Protein AF-A0AAV4W0R2-F1 (afdb_monomer_lite)

Sequence (78 aa):
MDPKSELDKAVNAFMTYEDYLDSLLTKDDLMYLEDKDMCRELLVLGYHSSKRIISRDAFDEKKAQRAAETEHQRIIEM

Foldseek 3Di:
DDPVVVLVVLLVPAPAVLRSLVVVDDPVLCVVPVDSVVSSVCVCVCVVHPDDDDDRCSNVVVNVVVVVVVVVVVVVVD

Radius of gyration: 15.26 Å; chains: 1; bounding box: 35×20×42 Å

InterPro domains:
  IPR027887 Protein of unknown function DUF4464 [PF14713] (10-72)
  IPR027887 Protein of unknown function DUF4464 [PTHR33588] (4-70)

Organism: NCBI:txid1538125

pLDDT: mean 90.06, std 7.88, range [60.81, 97.94]

Structure (mmCIF, N/CA/C/O backbone):
data_AF-A0AAV4W0R2-F1
#
_entry.id   AF-A0AAV4W0R2-F1
#
loop_
_atom_site.group_PDB
_atom_site.id
_atom_site.type_symbol
_atom_site.label_atom_id
_atom_site.label_alt_id
_atom_site.label_comp_id
_atom_site.label_asym_id
_atom_site.label_entity_id
_atom_site.label_seq_id
_atom_site.pdbx_PDB_ins_code
_atom_site.Cartn_x
_atom_site.Cartn_y
_atom_site.Cartn_z
_atom_site.occupancy
_atom_site.B_iso_or_equiv
_atom_site.auth_seq_id
_atom_site.auth_comp_id
_atom_site.auth_asym_id
_atom_site.auth_atom_id
_atom_site.pdbx_PDB_model_num
ATOM 1 N N . MET A 1 1 ? 10.133 -8.750 8.066 1.00 60.81 1 MET A N 1
ATOM 2 C CA . MET A 1 1 ? 9.080 -7.761 8.383 1.00 60.81 1 MET A CA 1
ATOM 3 C C . MET A 1 1 ? 7.739 -8.470 8.337 1.00 60.81 1 MET A C 1
ATOM 5 O O . MET A 1 1 ? 7.515 -9.224 7.396 1.00 60.81 1 MET A O 1
ATOM 9 N N . ASP A 1 2 ? 6.903 -8.287 9.357 1.00 78.19 2 ASP A N 1
ATOM 10 C CA . ASP A 1 2 ? 5.561 -8.876 9.426 1.00 78.19 2 ASP A CA 1
ATOM 11 C C . ASP A 1 2 ? 4.634 -8.196 8.393 1.00 78.19 2 ASP A C 1
ATOM 13 O O . ASP A 1 2 ? 4.457 -6.977 8.470 1.00 78.19 2 ASP A O 1
ATOM 17 N N . PRO A 1 3 ? 4.054 -8.932 7.421 1.00 74.75 3 PRO A N 1
ATOM 18 C CA . PRO A 1 3 ? 3.120 -8.378 6.439 1.00 74.75 3 PRO A CA 1
ATOM 19 C C . PRO A 1 3 ? 1.950 -7.608 7.059 1.00 74.75 3 PRO A C 1
ATOM 21 O O . PRO A 1 3 ? 1.519 -6.605 6.494 1.00 74.75 3 PRO A O 1
ATOM 24 N N . LYS A 1 4 ? 1.465 -8.045 8.228 1.00 77.12 4 LYS A N 1
ATOM 25 C CA . LYS A 1 4 ? 0.350 -7.396 8.923 1.00 77.12 4 LYS A CA 1
ATOM 26 C C . LYS A 1 4 ? 0.737 -6.001 9.418 1.00 77.12 4 LYS A C 1
ATOM 28 O O . LYS A 1 4 ? -0.026 -5.055 9.251 1.00 77.12 4 LYS A O 1
ATOM 33 N N . SER A 1 5 ? 1.961 -5.859 9.929 1.00 88.25 5 SER A N 1
ATOM 34 C CA . SER A 1 5 ? 2.502 -4.571 10.375 1.00 88.25 5 SER A CA 1
ATOM 35 C C . SER A 1 5 ? 2.601 -3.547 9.239 1.00 88.25 5 SER A C 1
ATOM 37 O O . SER A 1 5 ? 2.313 -2.373 9.452 1.00 88.25 5 SER A O 1
ATOM 39 N N . GLU A 1 6 ? 2.970 -3.973 8.029 1.00 90.88 6 GLU A N 1
ATOM 40 C CA . GLU A 1 6 ? 3.074 -3.067 6.875 1.00 90.88 6 GLU A CA 1
ATOM 41 C C . GLU A 1 6 ? 1.702 -2.613 6.363 1.00 90.88 6 GLU A C 1
ATOM 43 O O . GLU A 1 6 ? 1.526 -1.436 6.049 1.00 90.88 6 GLU A O 1
ATOM 48 N N . LEU A 1 7 ? 0.708 -3.509 6.360 1.00 94.88 7 LEU A N 1
ATOM 49 C CA . LEU A 1 7 ? -0.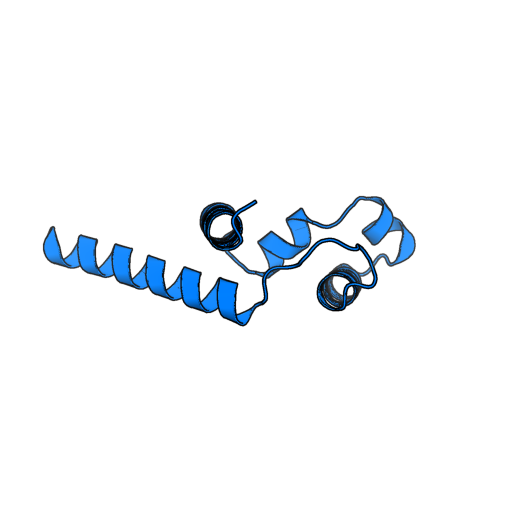675 -3.152 6.040 1.00 94.88 7 LEU A CA 1
ATOM 50 C C . LEU A 1 7 ? -1.225 -2.107 7.018 1.00 94.88 7 LEU A C 1
ATOM 52 O O . LEU A 1 7 ? -1.779 -1.092 6.601 1.00 94.88 7 LEU A O 1
ATOM 56 N N . ASP A 1 8 ? -1.018 -2.315 8.320 1.00 95.25 8 ASP A N 1
ATOM 57 C CA . ASP A 1 8 ? -1.470 -1.372 9.341 1.00 95.25 8 ASP A CA 1
ATOM 58 C C . ASP A 1 8 ? -0.790 -0.004 9.230 1.00 95.25 8 ASP A C 1
ATOM 60 O O . ASP A 1 8 ? -1.435 1.018 9.474 1.00 95.25 8 ASP A O 1
ATOM 64 N N . LYS A 1 9 ? 0.491 0.047 8.849 1.00 94.81 9 LYS A N 1
ATOM 65 C CA . LYS A 1 9 ? 1.187 1.313 8.574 1.00 94.81 9 LYS A CA 1
ATOM 66 C C . LYS A 1 9 ? 0.599 2.023 7.357 1.00 94.81 9 LYS A C 1
ATOM 68 O O . LYS A 1 9 ? 0.308 3.212 7.451 1.00 94.81 9 LYS A O 1
ATOM 73 N N . ALA A 1 10 ? 0.394 1.312 6.249 1.00 95.69 10 ALA A N 1
ATOM 74 C CA . ALA A 1 10 ? -0.135 1.900 5.020 1.00 95.69 10 ALA A CA 1
ATOM 75 C C . ALA A 1 10 ? -1.546 2.474 5.228 1.00 95.69 10 ALA A C 1
ATOM 77 O O . ALA A 1 10 ? -1.800 3.633 4.916 1.00 95.69 10 ALA A O 1
ATOM 78 N N . VAL A 1 11 ? -2.443 1.701 5.844 1.00 96.75 11 VAL A N 1
ATOM 79 C CA . VAL A 1 11 ? -3.834 2.114 6.099 1.00 96.75 11 VAL A CA 1
ATOM 80 C C . VAL A 1 11 ? -3.915 3.295 7.077 1.00 96.75 11 VAL A C 1
ATOM 82 O O . VAL A 1 11 ? -4.845 4.101 7.007 1.00 96.75 11 VAL A O 1
ATOM 85 N N . ASN A 1 12 ? -2.945 3.417 7.988 1.00 95.81 12 ASN A N 1
ATOM 86 C CA . ASN A 1 12 ? -2.797 4.580 8.864 1.00 95.81 12 ASN A CA 1
ATOM 87 C C . ASN A 1 12 ? -2.323 5.830 8.117 1.00 95.81 12 ASN A C 1
ATOM 89 O O . ASN A 1 12 ? -2.818 6.922 8.378 1.00 95.81 12 ASN A O 1
ATOM 93 N N . ALA A 1 13 ? -1.330 5.671 7.244 1.00 96.88 13 ALA A N 1
ATOM 94 C CA . ALA A 1 13 ? -0.626 6.786 6.624 1.00 96.88 13 ALA A CA 1
ATOM 95 C C . ALA A 1 13 ? -1.372 7.392 5.428 1.00 96.88 13 ALA A C 1
ATOM 97 O O . ALA A 1 13 ? -1.212 8.579 5.156 1.00 96.88 13 ALA A O 1
ATOM 98 N N . PHE A 1 14 ? -2.182 6.599 4.724 1.00 97.88 14 PHE A N 1
ATOM 99 C CA . PHE A 1 14 ? -2.770 6.990 3.442 1.00 97.88 14 PHE A CA 1
ATOM 100 C C . PHE A 1 14 ? -4.296 6.944 3.486 1.00 97.88 14 PHE A C 1
ATOM 102 O O . PHE A 1 14 ? -4.883 6.035 4.082 1.00 97.88 14 PHE A O 1
ATOM 109 N N . MET A 1 15 ? -4.956 7.941 2.888 1.00 96.38 15 MET A N 1
ATOM 110 C CA . MET A 1 15 ? -6.422 8.015 2.868 1.00 96.38 15 MET A CA 1
ATOM 111 C C . MET A 1 15 ? -7.001 7.037 1.848 1.00 96.38 15 MET A C 1
ATOM 113 O O . MET A 1 15 ? -7.917 6.291 2.194 1.00 96.38 15 MET A O 1
ATOM 117 N N . THR A 1 16 ? -6.430 7.012 0.646 1.00 97.38 16 THR A N 1
ATOM 118 C CA . THR A 1 16 ? -6.832 6.143 -0.465 1.00 97.38 16 THR A CA 1
ATOM 119 C C . THR A 1 16 ? -5.723 5.162 -0.846 1.00 97.38 16 THR A C 1
ATOM 121 O O . THR A 1 16 ? -4.565 5.315 -0.444 1.00 97.38 16 THR A O 1
ATOM 124 N N . TYR A 1 17 ? -6.073 4.140 -1.628 1.00 97.69 17 TYR A N 1
ATOM 125 C CA . TYR A 1 17 ? -5.081 3.215 -2.173 1.00 97.69 17 TYR A CA 1
ATOM 126 C C . TYR A 1 17 ? -4.149 3.921 -3.167 1.00 97.69 17 TYR A C 1
ATOM 128 O O . TYR A 1 17 ? -2.957 3.638 -3.213 1.00 97.69 17 TYR A O 1
ATOM 136 N N . GLU A 1 18 ? -4.668 4.889 -3.918 1.00 97.12 18 GLU A N 1
ATOM 137 C CA . GLU A 1 18 ? -3.913 5.725 -4.846 1.00 97.12 18 GLU A CA 1
ATOM 138 C C . GLU A 1 18 ? -2.873 6.576 -4.111 1.00 97.12 18 GLU A C 1
ATOM 140 O O . GLU A 1 18 ? -1.732 6.634 -4.561 1.00 97.12 18 GLU A O 1
ATOM 145 N N . ASP A 1 19 ? -3.212 7.155 -2.952 1.00 97.38 19 ASP A N 1
ATOM 146 C CA . ASP A 1 19 ? -2.243 7.879 -2.112 1.00 97.38 19 ASP A CA 1
ATOM 147 C C . ASP A 1 19 ? -1.106 6.957 -1.648 1.00 97.38 19 ASP A C 1
ATOM 149 O O . ASP A 1 19 ? 0.061 7.356 -1.602 1.00 97.38 19 ASP A O 1
ATOM 153 N N . TYR A 1 20 ? -1.438 5.703 -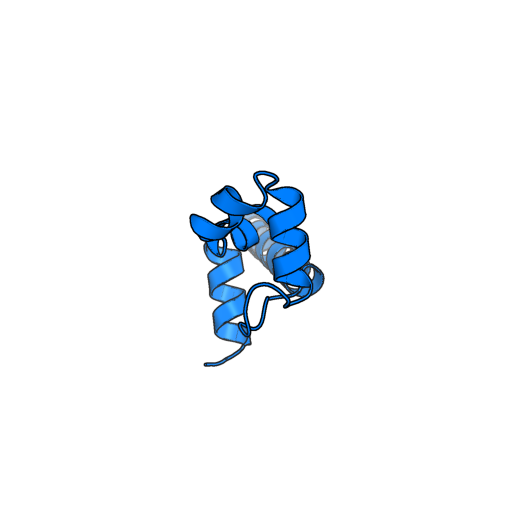1.319 1.00 96.81 20 TYR A N 1
ATOM 154 C CA . TYR A 1 20 ? -0.443 4.688 -0.987 1.00 96.81 20 TYR A CA 1
ATOM 155 C C . TYR A 1 20 ? 0.449 4.365 -2.190 1.00 96.81 20 TYR A C 1
ATOM 157 O O . TYR A 1 20 ? 1.670 4.397 -2.042 1.00 96.81 20 TYR A O 1
ATOM 165 N N . LEU A 1 21 ? -0.114 4.098 -3.373 1.00 95.44 21 LEU A N 1
ATOM 166 C CA . LEU A 1 21 ? 0.675 3.812 -4.577 1.00 95.44 21 LEU A CA 1
ATOM 167 C C . LEU A 1 21 ? 1.571 4.996 -4.962 1.00 95.44 21 LEU A C 1
ATOM 169 O O . LEU A 1 21 ? 2.738 4.801 -5.296 1.00 95.44 21 LEU A O 1
ATOM 173 N N . ASP A 1 22 ? 1.066 6.220 -4.834 1.00 94.75 22 ASP A N 1
ATOM 174 C CA . ASP A 1 22 ? 1.817 7.444 -5.106 1.00 94.75 22 ASP A CA 1
ATOM 175 C C . ASP A 1 22 ? 3.025 7.609 -4.192 1.00 94.75 22 ASP A C 1
ATOM 177 O O . ASP A 1 22 ? 4.068 8.088 -4.631 1.00 94.75 22 ASP A O 1
ATOM 181 N N . SER A 1 23 ? 2.910 7.176 -2.934 1.00 94.50 23 SER A N 1
ATOM 182 C CA . SER A 1 23 ? 4.025 7.197 -1.980 1.00 94.50 23 SER A CA 1
ATOM 183 C C . SER A 1 23 ? 5.174 6.257 -2.359 1.00 94.50 23 SER A C 1
ATOM 185 O O . SER A 1 23 ? 6.281 6.389 -1.833 1.00 94.50 23 SER A O 1
ATOM 187 N N . LEU A 1 24 ? 4.915 5.298 -3.253 1.00 92.81 24 LEU A N 1
ATOM 188 C CA . LEU A 1 24 ? 5.894 4.324 -3.728 1.00 92.81 24 LEU A CA 1
ATOM 189 C C . LEU A 1 24 ? 6.544 4.740 -5.048 1.00 92.81 24 LEU A C 1
ATOM 191 O O . LEU A 1 24 ? 7.583 4.173 -5.391 1.00 92.81 24 LEU A O 1
ATOM 195 N N . LEU A 1 25 ? 5.953 5.704 -5.759 1.00 91.62 25 LEU A N 1
ATOM 196 C CA . LEU A 1 25 ? 6.503 6.245 -6.993 1.00 91.62 25 LEU A CA 1
ATOM 197 C C . LEU A 1 25 ? 7.771 7.052 -6.716 1.00 91.62 25 LEU A C 1
ATOM 199 O O . LEU A 1 25 ? 7.883 7.815 -5.754 1.00 91.62 25 LEU A O 1
ATOM 203 N N . THR A 1 26 ? 8.733 6.897 -7.608 1.00 89.75 26 THR A N 1
ATOM 204 C CA . THR A 1 26 ? 9.971 7.661 -7.651 1.00 89.75 26 THR A CA 1
ATOM 205 C C . THR A 1 26 ? 9.874 8.779 -8.685 1.00 89.75 26 THR A C 1
ATOM 207 O O . THR A 1 26 ? 8.976 8.827 -9.526 1.00 89.75 26 THR A O 1
ATOM 210 N N . LYS A 1 27 ? 10.830 9.711 -8.642 1.00 87.69 27 LYS A N 1
ATOM 211 C CA . LYS A 1 27 ? 10.931 10.766 -9.657 1.00 87.69 27 LYS A CA 1
ATOM 212 C C . LYS A 1 27 ? 11.170 10.190 -11.058 1.00 87.69 27 LYS A C 1
ATOM 214 O O . LYS A 1 27 ? 10.669 10.750 -12.029 1.00 87.69 27 LYS A O 1
ATOM 219 N N . ASP A 1 28 ? 11.911 9.089 -11.146 1.00 87.44 28 ASP A N 1
ATOM 220 C CA . ASP A 1 28 ? 12.256 8.456 -12.416 1.00 87.44 28 ASP A CA 1
ATOM 221 C C . ASP A 1 28 ? 11.014 7.855 -13.087 1.00 87.44 28 ASP A C 1
ATOM 223 O O . ASP A 1 28 ? 10.862 7.983 -14.298 1.00 87.44 28 ASP A O 1
ATOM 227 N N . ASP A 1 29 ? 10.070 7.314 -12.311 1.00 86.12 29 ASP A N 1
ATOM 228 C CA . ASP A 1 29 ? 8.807 6.773 -12.839 1.00 86.12 29 ASP A CA 1
ATOM 229 C C . ASP A 1 29 ? 8.044 7.792 -13.669 1.00 86.12 29 ASP A C 1
ATOM 231 O O . ASP A 1 29 ? 7.664 7.540 -14.811 1.00 86.12 29 ASP A O 1
ATOM 235 N N . LEU A 1 30 ? 7.875 8.984 -13.102 1.00 85.81 30 LEU A N 1
ATOM 236 C CA . LEU A 1 30 ? 7.166 10.072 -13.758 1.00 85.81 30 LEU A CA 1
ATOM 237 C C . LEU A 1 30 ? 7.994 10.719 -14.870 1.00 85.81 30 LEU A C 1
ATOM 239 O O . LEU A 1 30 ? 7.412 11.262 -15.799 1.00 85.81 30 LEU A O 1
ATOM 243 N N . MET A 1 31 ? 9.327 10.660 -14.805 1.00 86.81 31 MET A N 1
ATOM 244 C CA . MET A 1 31 ? 10.193 11.214 -15.849 1.00 86.81 31 MET A CA 1
ATOM 245 C C . MET A 1 31 ? 10.168 10.383 -17.139 1.00 86.81 31 MET A C 1
ATOM 247 O O . MET A 1 31 ? 10.316 10.952 -18.215 1.00 86.81 31 MET A O 1
ATOM 251 N N . TYR A 1 32 ? 10.016 9.059 -17.049 1.00 84.62 32 TYR A N 1
ATOM 252 C CA . TYR A 1 32 ? 10.020 8.189 -18.232 1.00 84.62 32 TYR A CA 1
ATOM 253 C C . TYR A 1 32 ? 8.633 7.941 -18.822 1.00 84.62 32 TYR A C 1
ATOM 255 O O . TYR A 1 32 ? 8.525 7.749 -20.031 1.00 84.62 32 TYR A O 1
ATOM 263 N N . LEU A 1 33 ? 7.591 7.906 -17.988 1.00 85.06 33 LEU A N 1
ATOM 264 C CA . LEU A 1 33 ? 6.233 7.589 -18.435 1.00 85.06 33 LEU A CA 1
ATOM 265 C C . LEU A 1 33 ? 5.341 8.817 -18.557 1.00 85.06 33 LEU A C 1
ATOM 267 O O . LEU A 1 33 ? 4.413 8.788 -19.357 1.00 85.06 33 LEU A O 1
ATOM 271 N N . GLU A 1 34 ? 5.593 9.863 -17.762 1.00 86.44 34 GLU A N 1
ATOM 272 C CA . GLU A 1 34 ? 4.794 11.100 -17.663 1.00 86.44 34 GLU A CA 1
ATOM 273 C C . GLU A 1 34 ? 3.292 10.898 -17.349 1.00 86.44 34 GLU A C 1
ATOM 275 O O . GLU A 1 34 ? 2.571 11.866 -17.112 1.00 86.44 34 GLU A O 1
ATOM 280 N N . ASP A 1 35 ? 2.832 9.650 -17.250 1.00 92.38 35 ASP A N 1
ATOM 281 C CA . ASP A 1 35 ? 1.480 9.234 -16.907 1.00 92.38 35 ASP A CA 1
ATOM 282 C C . ASP A 1 35 ? 1.487 8.499 -15.563 1.00 92.38 35 ASP A C 1
ATOM 284 O O . ASP A 1 35 ? 1.986 7.381 -15.409 1.00 92.38 35 ASP A O 1
ATOM 288 N N . LYS A 1 36 ? 0.901 9.158 -14.566 1.00 92.06 36 LYS A N 1
ATOM 289 C CA . LYS A 1 36 ? 0.868 8.681 -13.188 1.00 92.06 36 LYS A CA 1
ATOM 290 C C . LYS A 1 36 ? 0.005 7.429 -13.014 1.00 92.06 36 LYS A C 1
ATOM 292 O O . LYS A 1 36 ? 0.337 6.597 -12.171 1.00 92.06 36 LYS A O 1
ATOM 297 N N . ASP A 1 37 ? -1.062 7.277 -13.793 1.00 93.19 37 ASP A N 1
ATOM 298 C CA . ASP A 1 37 ? -1.931 6.101 -13.719 1.00 93.19 37 ASP A CA 1
ATOM 299 C C . ASP A 1 37 ? -1.225 4.881 -14.310 1.00 93.19 37 ASP A C 1
ATOM 301 O O . ASP A 1 37 ? -1.189 3.820 -13.684 1.00 93.19 37 ASP A O 1
ATOM 305 N N . MET A 1 38 ? -0.523 5.064 -15.429 1.00 92.00 38 MET A N 1
ATOM 306 C CA . MET A 1 38 ? 0.310 4.012 -16.011 1.00 92.00 38 MET A CA 1
ATOM 307 C C . MET A 1 38 ? 1.442 3.576 -15.061 1.00 92.00 38 MET A C 1
ATOM 309 O O . MET A 1 38 ? 1.708 2.380 -14.910 1.00 92.00 38 MET A O 1
ATOM 313 N N . CYS A 1 39 ? 2.083 4.513 -14.352 1.00 93.06 39 CYS A N 1
ATOM 314 C CA . CYS A 1 39 ? 3.092 4.174 -13.342 1.00 93.06 39 CYS A CA 1
ATOM 315 C C . CYS A 1 39 ? 2.522 3.307 -12.205 1.00 93.06 39 CYS A C 1
ATOM 317 O O . CYS A 1 39 ? 3.173 2.360 -11.753 1.00 93.06 39 CYS A O 1
ATOM 319 N N . ARG A 1 40 ? 1.300 3.610 -11.744 1.00 93.44 40 ARG A N 1
ATOM 320 C CA . ARG A 1 40 ? 0.603 2.827 -10.709 1.00 93.44 40 ARG A CA 1
ATOM 321 C C . ARG A 1 40 ? 0.317 1.405 -11.183 1.00 93.44 40 ARG A C 1
ATOM 323 O O . ARG A 1 40 ? 0.540 0.461 -10.426 1.00 93.44 40 ARG A O 1
ATOM 330 N N . GLU A 1 41 ? -0.123 1.234 -12.426 1.00 91.88 41 GLU A N 1
ATOM 331 C CA . GLU A 1 41 ? -0.365 -0.094 -12.999 1.00 91.88 41 GLU A CA 1
ATOM 332 C C . GLU A 1 41 ? 0.916 -0.937 -13.041 1.00 91.88 41 GLU A C 1
ATOM 334 O O . GLU A 1 41 ? 0.921 -2.086 -12.595 1.00 91.88 41 GLU A O 1
ATOM 339 N N . LEU A 1 42 ? 2.035 -0.359 -13.489 1.00 90.69 42 LEU A N 1
ATOM 340 C CA . LEU A 1 42 ? 3.325 -1.058 -13.531 1.00 90.69 42 LEU A CA 1
ATOM 341 C C . LEU A 1 42 ? 3.859 -1.421 -12.141 1.00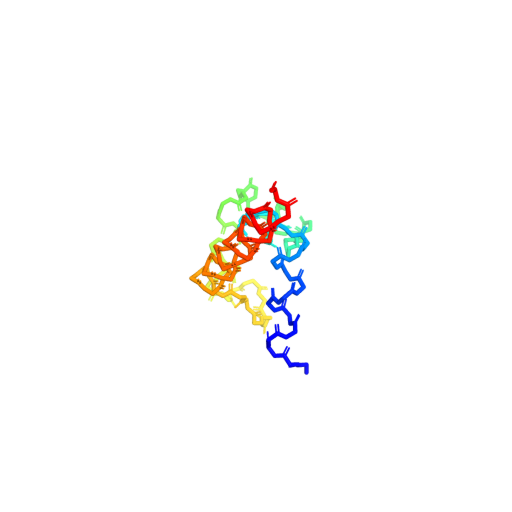 90.69 42 LEU A C 1
ATOM 343 O O . LEU A 1 42 ? 4.494 -2.469 -11.977 1.00 90.69 42 LEU A O 1
ATOM 347 N N . LEU A 1 43 ? 3.594 -0.580 -11.139 1.00 90.12 43 LEU A N 1
ATOM 348 C CA . LEU A 1 43 ? 3.872 -0.880 -9.737 1.00 90.12 43 LEU A CA 1
ATOM 349 C C . LEU A 1 43 ? 3.095 -2.111 -9.268 1.00 90.12 43 LEU A C 1
ATOM 351 O O . LEU A 1 43 ? 3.697 -3.047 -8.744 1.00 90.12 43 LEU A O 1
ATOM 355 N N . VAL A 1 44 ? 1.775 -2.123 -9.474 1.00 90.19 44 VAL A N 1
ATOM 356 C CA . VAL A 1 44 ? 0.888 -3.216 -9.040 1.00 90.19 44 VAL A CA 1
ATOM 357 C C . VAL A 1 44 ? 1.236 -4.531 -9.737 1.00 90.19 44 VAL A C 1
ATOM 359 O O . VAL A 1 44 ? 1.241 -5.582 -9.097 1.00 90.19 44 VAL A O 1
ATOM 362 N N . LEU A 1 45 ? 1.588 -4.477 -11.023 1.00 90.25 45 LEU A N 1
ATOM 363 C CA . LEU A 1 45 ? 2.040 -5.640 -11.790 1.00 90.25 45 LEU A CA 1
ATOM 364 C C . LEU A 1 45 ? 3.440 -6.137 -11.379 1.00 90.25 45 LEU A C 1
ATOM 366 O O . LEU A 1 45 ? 3.862 -7.206 -11.816 1.00 90.25 45 LEU A O 1
ATOM 370 N N . GLY A 1 46 ? 4.165 -5.386 -10.542 1.00 86.62 46 GLY A N 1
ATOM 371 C CA . GLY A 1 46 ? 5.503 -5.745 -10.068 1.00 86.62 46 GLY A CA 1
ATOM 372 C C . GLY A 1 46 ? 6.614 -5.536 -11.101 1.00 86.62 46 GLY A C 1
ATOM 373 O O . GLY A 1 46 ? 7.727 -6.018 -10.902 1.00 86.62 46 GLY A O 1
ATOM 374 N N . TYR A 1 47 ? 6.344 -4.815 -12.193 1.00 82.94 47 TYR A N 1
ATOM 375 C CA . TYR A 1 47 ? 7.342 -4.521 -13.227 1.00 82.94 47 TYR A CA 1
ATOM 376 C C . TYR A 1 47 ? 8.299 -3.396 -12.826 1.00 82.94 47 TYR A C 1
ATOM 378 O O . TYR A 1 47 ? 9.433 -3.368 -13.296 1.00 82.94 47 TYR A O 1
ATOM 386 N N . HIS A 1 48 ? 7.866 -2.492 -11.945 1.00 74.50 48 HIS A N 1
ATOM 387 C CA . HIS A 1 48 ? 8.696 -1.373 -11.499 1.00 74.50 48 HIS A CA 1
ATOM 388 C C . HIS A 1 48 ? 9.652 -1.743 -10.348 1.00 74.50 48 HIS A C 1
ATOM 390 O O . HIS A 1 48 ? 10.781 -1.262 -10.279 1.00 74.50 48 HIS A O 1
ATOM 396 N N . SER A 1 49 ? 9.236 -2.617 -9.425 1.00 69.12 49 SER A N 1
ATOM 397 C CA . SER A 1 49 ? 10.089 -3.004 -8.300 1.00 69.12 49 SER A CA 1
ATOM 398 C C . SER A 1 49 ? 9.799 -4.419 -7.818 1.00 69.12 49 SER A C 1
ATOM 400 O O . SER A 1 49 ? 8.662 -4.874 -7.835 1.00 69.12 49 SER A O 1
ATOM 402 N N . SER A 1 50 ? 10.820 -5.086 -7.280 1.00 69.75 50 SER A N 1
ATOM 403 C CA . SER A 1 50 ? 10.682 -6.364 -6.570 1.00 69.75 50 SER A CA 1
ATOM 404 C C . SER A 1 50 ? 10.045 -6.221 -5.177 1.00 69.75 50 SER A C 1
ATOM 406 O O . SER A 1 50 ? 10.028 -7.177 -4.396 1.00 69.75 50 SER A O 1
ATOM 408 N N . LYS A 1 51 ? 9.537 -5.029 -4.827 1.00 74.75 51 LYS A N 1
ATOM 409 C CA . LYS A 1 51 ? 8.846 -4.800 -3.559 1.00 74.75 51 LYS A CA 1
ATOM 410 C C . LYS A 1 51 ? 7.469 -5.447 -3.616 1.00 74.75 51 LYS A C 1
ATOM 412 O O . LYS A 1 51 ? 6.739 -5.333 -4.593 1.00 74.75 51 LYS A O 1
ATOM 417 N N . ARG A 1 52 ? 7.088 -6.093 -2.517 1.00 82.94 52 ARG A N 1
ATOM 418 C CA . ARG A 1 52 ? 5.742 -6.638 -2.360 1.00 82.94 52 ARG A CA 1
ATOM 419 C C . ARG A 1 52 ? 4.757 -5.490 -2.130 1.00 82.94 52 ARG A C 1
ATOM 421 O O . ARG A 1 52 ? 4.815 -4.846 -1.084 1.00 82.94 52 ARG A O 1
ATOM 428 N N . ILE A 1 53 ? 3.865 -5.272 -3.089 1.00 92.19 53 ILE A N 1
ATOM 429 C CA . ILE A 1 53 ? 2.789 -4.282 -3.003 1.00 92.19 53 ILE A CA 1
ATOM 430 C C . ILE A 1 53 ? 1.615 -4.878 -2.217 1.00 92.19 53 ILE A C 1
ATOM 432 O O . ILE A 1 53 ? 1.280 -6.053 -2.381 1.00 92.19 53 ILE A O 1
ATOM 436 N N . ILE A 1 54 ? 1.013 -4.089 -1.325 1.00 94.44 54 ILE A N 1
ATOM 437 C CA . ILE A 1 54 ? -0.241 -4.465 -0.657 1.00 94.44 54 ILE A CA 1
ATOM 438 C C . ILE A 1 54 ? -1.347 -4.481 -1.715 1.00 94.44 54 ILE A C 1
ATOM 440 O O . ILE A 1 54 ? -1.460 -3.525 -2.479 1.00 94.44 54 ILE A O 1
ATOM 444 N N . SER A 1 55 ? -2.161 -5.536 -1.779 1.00 94.25 55 SER A N 1
ATOM 445 C CA . SER A 1 55 ? -3.284 -5.577 -2.721 1.00 94.25 55 SER A CA 1
ATOM 446 C C . SER A 1 55 ? -4.350 -4.541 -2.360 1.00 94.25 55 SER A C 1
ATOM 448 O O . SER A 1 55 ? -4.539 -4.222 -1.184 1.00 94.25 55 SER A O 1
ATOM 450 N N . ARG A 1 56 ? -5.077 -4.054 -3.372 1.00 96.31 56 ARG A N 1
ATOM 451 C CA . ARG A 1 56 ? -6.217 -3.152 -3.173 1.00 96.31 56 ARG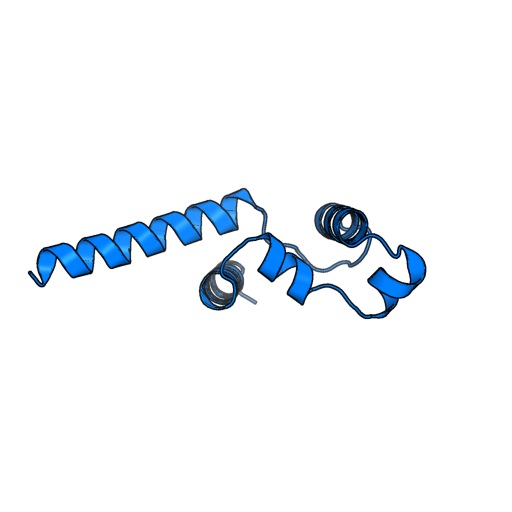 A CA 1
ATOM 452 C C . ARG A 1 56 ? -7.214 -3.726 -2.172 1.00 96.31 56 ARG A C 1
ATOM 454 O O . ARG A 1 56 ? -7.513 -3.067 -1.187 1.00 96.31 56 ARG A O 1
ATOM 461 N N . ASP A 1 57 ? -7.632 -4.974 -2.375 1.00 97.06 57 ASP A N 1
ATOM 462 C CA . ASP A 1 57 ? -8.622 -5.628 -1.514 1.00 97.06 57 ASP A CA 1
ATOM 463 C C . ASP A 1 57 ? -8.198 -5.620 -0.041 1.00 97.06 57 ASP A C 1
ATOM 465 O O . ASP A 1 57 ? -8.988 -5.263 0.827 1.00 97.06 57 ASP A O 1
ATOM 469 N N . ALA A 1 58 ? -6.930 -5.935 0.251 1.00 96.25 58 ALA A N 1
ATOM 470 C CA . ALA A 1 58 ? -6.430 -5.941 1.623 1.00 96.25 58 ALA A CA 1
ATOM 471 C C . ALA A 1 58 ? -6.385 -4.531 2.233 1.00 96.25 58 ALA A C 1
ATOM 473 O O . ALA A 1 58 ? -6.667 -4.361 3.422 1.00 96.25 58 ALA A O 1
ATOM 474 N N . PHE A 1 59 ? -6.017 -3.524 1.437 1.00 97.81 59 PHE A N 1
ATOM 475 C CA . PHE A 1 59 ? -6.015 -2.131 1.874 1.00 97.81 59 PHE A CA 1
ATOM 476 C C . PHE A 1 59 ? -7.438 -1.641 2.165 1.00 97.81 59 PHE A C 1
ATOM 478 O O . PHE A 1 59 ? -7.698 -1.134 3.258 1.00 97.81 59 PHE A O 1
ATOM 485 N N . ASP A 1 60 ? -8.356 -1.841 1.220 1.00 97.88 60 ASP A N 1
ATOM 486 C CA . ASP A 1 60 ? -9.735 -1.360 1.288 1.00 97.88 60 ASP A CA 1
ATOM 487 C C . ASP A 1 60 ? -10.517 -2.070 2.399 1.00 97.88 60 ASP A C 1
ATOM 489 O O . ASP A 1 60 ? -11.186 -1.411 3.199 1.00 97.88 60 ASP A O 1
ATOM 493 N N . GLU A 1 61 ? -10.362 -3.392 2.536 1.00 97.94 61 GLU A N 1
ATOM 494 C CA . GLU A 1 61 ? -10.971 -4.162 3.625 1.00 97.94 61 GLU A CA 1
ATOM 495 C C . GLU A 1 61 ? -10.504 -3.635 4.986 1.00 97.94 61 GLU A C 1
ATOM 497 O O . GLU A 1 61 ? -11.315 -3.352 5.873 1.00 97.94 61 GLU A O 1
ATOM 502 N N . LYS A 1 62 ? -9.193 -3.432 5.159 1.00 97.19 62 LYS A N 1
ATOM 503 C CA . LYS A 1 62 ? -8.647 -2.944 6.427 1.00 97.19 62 LYS A CA 1
ATOM 504 C C . LYS A 1 62 ? -9.045 -1.493 6.709 1.00 97.19 62 LYS A C 1
ATOM 506 O O . LYS A 1 62 ? -9.255 -1.136 7.872 1.00 97.19 62 LYS A O 1
ATOM 511 N N . LYS A 1 63 ? -9.178 -0.651 5.679 1.00 96.31 63 LYS A N 1
ATOM 512 C CA . LYS A 1 63 ? -9.667 0.728 5.817 1.00 96.31 63 LYS A CA 1
ATOM 513 C C . LYS A 1 63 ? -11.129 0.750 6.263 1.00 96.31 63 LYS A C 1
ATOM 515 O O . LYS A 1 63 ? -11.461 1.481 7.197 1.00 96.31 63 LYS A O 1
ATOM 520 N N . ALA A 1 64 ? -11.968 -0.094 5.665 1.00 96.38 64 ALA A N 1
ATOM 521 C CA . ALA A 1 64 ? -13.368 -0.250 6.043 1.00 96.38 64 ALA A CA 1
ATOM 522 C C . ALA A 1 64 ? -13.520 -0.765 7.483 1.00 96.38 64 ALA A C 1
ATOM 524 O O . ALA A 1 64 ? -14.295 -0.196 8.251 1.00 96.38 64 ALA A O 1
ATOM 525 N N . GLN A 1 65 ? -12.730 -1.771 7.881 1.00 95.81 65 GLN A N 1
ATOM 526 C CA . GLN A 1 65 ? -12.704 -2.275 9.261 1.00 95.81 65 GLN A CA 1
ATOM 527 C C . GLN A 1 65 ? -12.422 -1.150 10.266 1.00 95.81 65 GLN A C 1
ATOM 529 O O . GLN A 1 65 ? -13.164 -0.982 11.228 1.00 95.81 65 GLN A O 1
ATOM 534 N N . ARG A 1 66 ? -11.410 -0.313 10.015 1.00 93.56 66 ARG A N 1
ATOM 535 C CA . ARG A 1 66 ? -11.070 0.801 10.916 1.00 93.56 66 ARG A CA 1
ATOM 536 C C . ARG A 1 66 ? -12.116 1.902 10.965 1.00 93.56 66 ARG A C 1
ATOM 538 O O . ARG A 1 66 ? -12.324 2.503 12.020 1.00 93.56 66 ARG A O 1
ATOM 545 N N . ALA A 1 67 ? -12.753 2.194 9.835 1.00 92.94 67 ALA A N 1
ATOM 546 C CA . ALA A 1 67 ? -13.858 3.141 9.797 1.00 92.94 67 ALA A CA 1
ATOM 547 C C . ALA A 1 67 ? -15.031 2.632 10.652 1.00 92.94 67 ALA A C 1
ATOM 549 O O . ALA A 1 67 ? -15.571 3.390 11.455 1.00 92.94 67 ALA A O 1
ATOM 550 N N . ALA A 1 68 ? -15.357 1.339 10.547 1.00 94.50 68 ALA A N 1
ATOM 551 C CA . ALA A 1 68 ? -16.384 0.700 11.362 1.00 94.50 68 ALA A CA 1
ATOM 552 C C . ALA A 1 68 ? -16.023 0.678 12.859 1.00 94.50 68 ALA A C 1
ATOM 554 O O . ALA A 1 68 ? -16.872 0.997 13.683 1.00 94.50 68 ALA A O 1
AT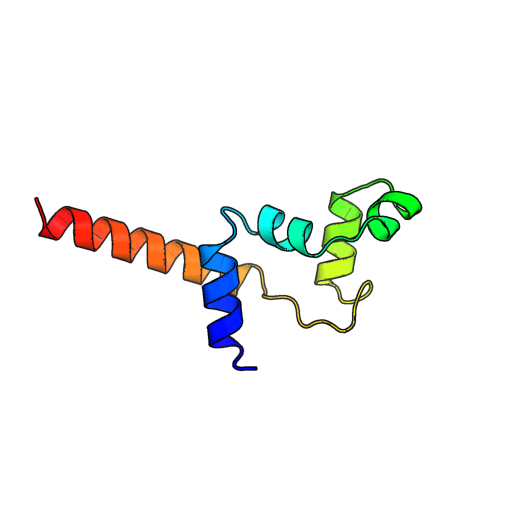OM 555 N N . GLU A 1 69 ? -14.773 0.367 13.219 1.00 92.00 69 GLU A N 1
ATOM 556 C CA . GLU A 1 69 ? -14.280 0.417 14.608 1.00 92.00 69 GLU A CA 1
ATOM 557 C C . GLU A 1 69 ? -14.392 1.831 15.200 1.00 92.00 69 GLU A C 1
ATOM 559 O O . GLU A 1 69 ? -14.868 2.007 16.320 1.00 92.00 69 GLU A O 1
ATOM 564 N N . THR A 1 70 ? -14.000 2.848 14.426 1.00 90.88 70 THR A N 1
ATOM 565 C CA . THR A 1 70 ? -14.062 4.258 14.843 1.00 90.88 70 THR A CA 1
ATOM 566 C C . THR A 1 70 ? -15.502 4.713 15.065 1.00 90.88 70 THR A C 1
ATOM 568 O O . THR A 1 70 ? -15.798 5.387 16.050 1.00 90.88 70 THR A O 1
ATOM 571 N N . GLU A 1 71 ? -16.408 4.342 14.160 1.00 91.00 71 GLU A N 1
ATOM 572 C CA . GLU A 1 71 ? -17.829 4.667 14.285 1.00 91.00 71 GLU A CA 1
ATOM 573 C C . GLU A 1 71 ? -18.479 3.920 15.453 1.00 91.00 71 GLU A C 1
ATOM 575 O O . GLU A 1 71 ? -19.235 4.509 16.220 1.00 91.00 71 GLU A O 1
ATOM 580 N N . HIS A 1 72 ? -18.140 2.644 15.645 1.00 90.31 72 HIS A N 1
ATOM 581 C CA . HIS A 1 72 ? -18.619 1.860 16.778 1.00 90.31 72 HIS A CA 1
ATOM 582 C C . HIS A 1 72 ? -18.208 2.486 18.117 1.00 90.31 72 HIS A C 1
ATOM 584 O O . HIS A 1 72 ? -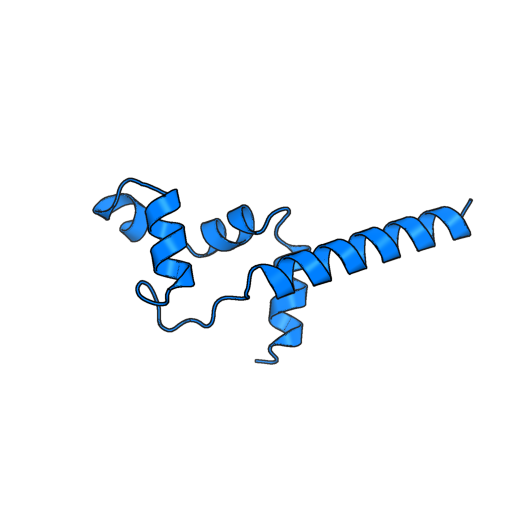19.047 2.622 19.007 1.00 90.31 72 HIS A O 1
ATOM 590 N N . GLN A 1 73 ? -16.952 2.932 18.236 1.00 87.50 73 GLN A N 1
ATOM 591 C CA . GLN A 1 73 ? -16.466 3.616 19.434 1.00 87.50 73 GLN A CA 1
ATOM 592 C C . GLN A 1 73 ? -17.208 4.936 19.674 1.00 87.50 73 GLN A C 1
ATOM 594 O O . GLN A 1 73 ? -17.625 5.210 20.796 1.00 87.50 73 GLN A O 1
ATOM 599 N N . ARG A 1 74 ? -17.441 5.720 18.612 1.00 92.00 74 ARG A N 1
ATOM 600 C CA . ARG A 1 74 ? -18.205 6.971 18.694 1.00 92.00 74 ARG A CA 1
ATOM 601 C C . ARG A 1 74 ? -19.621 6.740 19.222 1.00 92.00 74 ARG A C 1
ATOM 603 O O . ARG A 1 74 ? -20.073 7.509 20.056 1.00 92.00 74 ARG A O 1
ATOM 610 N N . ILE A 1 75 ? -20.304 5.693 18.755 1.00 89.88 75 ILE A N 1
ATOM 611 C CA . ILE A 1 75 ? -21.672 5.360 19.183 1.00 89.88 75 ILE A CA 1
ATOM 612 C C . ILE A 1 75 ? -21.716 4.935 20.658 1.00 89.88 75 ILE A C 1
ATOM 614 O O . ILE A 1 75 ? -22.676 5.263 21.345 1.00 89.88 75 ILE A O 1
ATOM 618 N N . ILE A 1 76 ? -20.707 4.207 21.147 1.00 90.00 76 ILE A N 1
ATOM 619 C CA . ILE A 1 76 ? -20.643 3.763 22.552 1.00 90.00 76 ILE A CA 1
ATOM 620 C C . ILE A 1 76 ? -20.388 4.933 23.515 1.00 90.00 76 ILE A C 1
ATOM 622 O O . ILE A 1 76 ? -20.828 4.887 24.662 1.00 90.00 76 ILE A O 1
ATOM 626 N N . GLU A 1 77 ? -19.663 5.960 23.072 1.00 84.50 77 GLU A N 1
ATOM 627 C CA . GLU A 1 77 ? -19.304 7.132 23.883 1.00 84.50 77 GLU A CA 1
ATOM 628 C C . GLU A 1 77 ? -20.362 8.257 23.872 1.00 84.50 77 GLU A C 1
ATOM 630 O O . GLU A 1 77 ? -20.159 9.280 24.531 1.00 84.50 77 GLU A O 1
ATOM 635 N N . MET A 1 78 ? -21.477 8.079 23.150 1.00 66.38 78 MET A N 1
ATOM 636 C CA . MET A 1 78 ? -22.637 8.988 23.113 1.00 66.38 78 MET A CA 1
ATOM 637 C C . MET A 1 78 ? -23.712 8.605 24.132 1.00 66.38 78 MET A C 1
ATOM 639 O O . MET A 1 78 ? -24.290 9.545 24.727 1.00 66.38 78 MET A O 1
#

Secondary structure (DSSP, 8-state):
--HHHHHHHHHHH-SSHHHHHHTT--HHHHHHH--HHHHHHHHHTTSS-SS-PPPHHHHHHHHHHHHHHHHHHHHHT-